Protein AF-A0A815WWC2-F1 (afdb_monomer)

Nearest PDB structures (foldseek):
  8i9p-assembly1_CC  TM=3.571E-01  e=2.580E+00  Thermochaetoides thermophila DSM 1495
  9c3c-assembly1_b  TM=2.841E-01  e=2.580E+00  Oryctolagus cuniculus
  6ip6-assembly1_2a  TM=3.222E-01  e=8.499E+00  Homo sapiens

Secondary structure (DSSP, 8-state):
-----------PPPTTB-GGG-EEEE-TTS-EEEE--B-PPPPPP--------

Mean predicted aligned error: 9.86 Å

Solvent-accessible surface area (backbone atoms only — not comparable to full-atom values): 3937 Å² total; per-residue (Å²): 132,87,81,87,82,85,87,88,87,88,83,85,81,63,85,40,55,37,71,96,62,50,47,73,47,75,45,96,89,72,48,82,46,75,50,56,56,73,46,83,65,77,77,71,79,75,78,79,87,71,88,86,130

Structure (mmCIF, N/CA/C/O backbone):
data_AF-A0A815WWC2-F1
#
_entry.id   AF-A0A815WWC2-F1
#
loop_
_atom_site.group_PDB
_atom_site.id
_atom_site.type_symbol
_atom_site.label_atom_id
_atom_site.label_alt_id
_atom_site.label_comp_id
_atom_site.label_asym_id
_atom_site.lab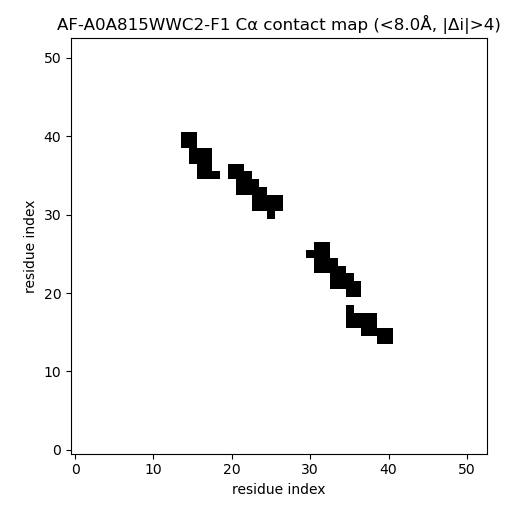el_entity_id
_atom_site.label_seq_id
_atom_site.pdbx_PDB_ins_code
_atom_site.Cartn_x
_atom_site.Cartn_y
_atom_site.Cartn_z
_atom_site.occupancy
_atom_site.B_iso_or_equiv
_atom_site.auth_seq_id
_atom_site.auth_comp_id
_atom_site.auth_asym_id
_atom_site.auth_atom_id
_atom_site.pdbx_PDB_model_num
ATOM 1 N N . ARG A 1 1 ? 24.570 0.502 -22.916 1.00 52.81 1 ARG A N 1
ATOM 2 C CA . ARG A 1 1 ? 24.766 0.545 -21.447 1.00 52.81 1 ARG A CA 1
ATOM 3 C C . ARG A 1 1 ? 23.379 0.713 -20.845 1.00 52.81 1 ARG A C 1
ATOM 5 O O . ARG A 1 1 ? 22.823 1.781 -21.029 1.00 52.81 1 ARG A O 1
ATOM 12 N N . SER A 1 2 ? 22.774 -0.330 -20.268 1.00 65.19 2 SER A N 1
ATOM 13 C CA . SER A 1 2 ? 21.461 -0.183 -19.622 1.00 65.19 2 SER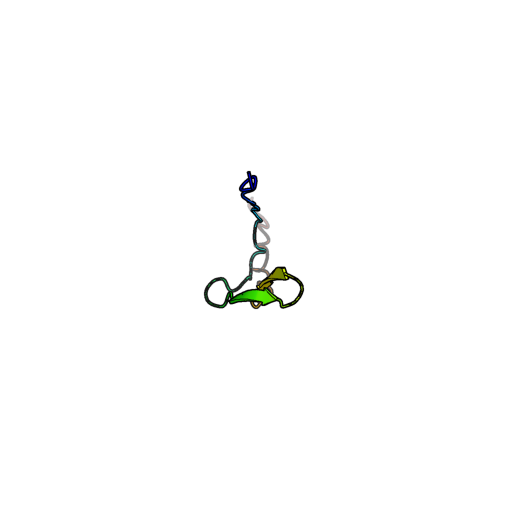 A CA 1
ATOM 14 C C . SER A 1 2 ? 21.620 0.696 -18.386 1.00 65.19 2 SER A C 1
ATOM 16 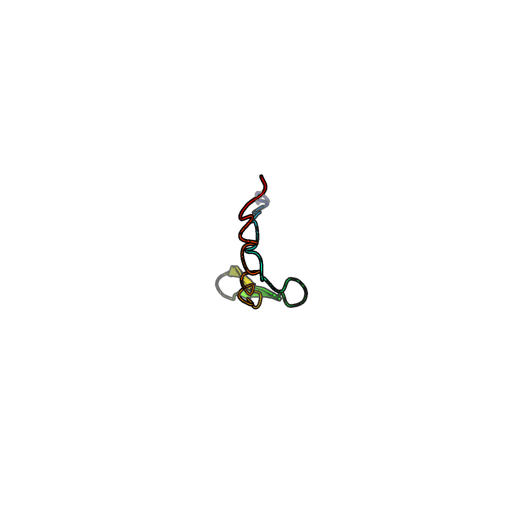O O . SER A 1 2 ? 22.411 0.371 -17.500 1.00 65.19 2 SER A O 1
ATOM 18 N N . GLU A 1 3 ? 20.929 1.831 -18.357 1.00 77.50 3 GLU A N 1
ATOM 19 C CA . GLU A 1 3 ? 20.843 2.673 -17.168 1.00 77.50 3 GLU A CA 1
ATOM 20 C C . GLU A 1 3 ? 19.997 1.948 -16.122 1.00 77.50 3 GLU A C 1
ATOM 22 O O . GLU A 1 3 ? 18.868 1.538 -16.383 1.00 77.50 3 GLU A O 1
ATOM 27 N N . ARG A 1 4 ? 20.572 1.720 -14.939 1.00 81.06 4 ARG A N 1
ATOM 28 C CA . ARG A 1 4 ? 19.867 1.082 -13.829 1.00 81.06 4 ARG A CA 1
ATOM 29 C C . ARG A 1 4 ? 19.120 2.170 -13.065 1.00 81.06 4 ARG A C 1
ATOM 31 O O . ARG A 1 4 ? 19.740 2.930 -12.328 1.00 81.06 4 ARG A O 1
ATOM 38 N N . SER A 1 5 ? 17.810 2.257 -13.259 1.00 81.75 5 SER A N 1
ATOM 39 C CA . SER A 1 5 ? 16.942 3.156 -12.497 1.00 81.75 5 SER A CA 1
ATOM 40 C C . SER A 1 5 ? 16.489 2.495 -11.194 1.00 81.75 5 SER A C 1
ATOM 42 O O . SER A 1 5 ? 16.114 1.323 -11.190 1.00 81.75 5 SER A O 1
ATOM 44 N N . PHE A 1 6 ? 16.487 3.254 -10.099 1.00 86.62 6 PHE A N 1
ATOM 45 C CA . PHE A 1 6 ? 15.921 2.844 -8.812 1.00 86.62 6 PHE A CA 1
ATOM 46 C C . PHE A 1 6 ? 14.638 3.637 -8.559 1.00 86.62 6 PHE A C 1
ATOM 48 O O . PHE A 1 6 ? 14.593 4.837 -8.822 1.00 86.62 6 PHE A O 1
ATOM 55 N N . PHE A 1 7 ? 13.602 2.974 -8.050 1.00 89.06 7 PHE A N 1
ATOM 56 C CA . PHE A 1 7 ? 12.326 3.598 -7.709 1.00 89.06 7 PHE A CA 1
ATOM 57 C C . PHE A 1 7 ? 12.127 3.575 -6.193 1.00 89.06 7 PHE A C 1
ATOM 59 O O . PHE A 1 7 ? 12.321 2.539 -5.558 1.00 89.06 7 PHE A O 1
ATOM 66 N N . PHE A 1 8 ? 11.729 4.711 -5.619 1.00 92.75 8 PHE A N 1
ATOM 67 C CA . PHE A 1 8 ? 11.419 4.849 -4.198 1.00 92.75 8 PHE A CA 1
ATOM 68 C C . PHE A 1 8 ? 10.095 5.597 -4.029 1.00 92.75 8 PHE A C 1
ATOM 70 O O . PHE A 1 8 ? 9.893 6.654 -4.625 1.00 92.75 8 PHE A O 1
ATOM 77 N N . LYS A 1 9 ? 9.204 5.056 -3.194 1.00 93.06 9 LYS A N 1
ATOM 78 C CA . LYS A 1 9 ? 7.925 5.671 -2.833 1.00 93.06 9 LYS A CA 1
ATOM 79 C C . LYS A 1 9 ? 7.636 5.396 -1.362 1.00 93.06 9 LYS A C 1
ATOM 81 O O . LYS A 1 9 ? 7.753 4.257 -0.919 1.00 93.06 9 LYS A O 1
ATOM 86 N N . SER A 1 10 ? 7.228 6.424 -0.629 1.00 96.25 10 SER A N 1
ATOM 87 C CA . SER A 1 10 ? 6.759 6.321 0.753 1.00 96.25 10 SER A CA 1
ATOM 88 C C . SER A 1 10 ? 5.320 6.821 0.860 1.00 96.25 10 SER A C 1
ATOM 90 O O . SER A 1 10 ? 4.870 7.658 0.075 1.00 96.25 10 SER A O 1
ATOM 92 N N . THR A 1 11 ? 4.569 6.273 1.811 1.00 95.44 11 THR A N 1
ATOM 93 C CA . THR A 1 11 ? 3.209 6.715 2.125 1.00 95.44 11 THR A CA 1
ATOM 94 C C . THR A 1 11 ? 2.904 6.447 3.594 1.00 95.44 11 THR A C 1
ATOM 96 O O . THR A 1 11 ? 3.532 5.586 4.212 1.00 95.44 11 THR A O 1
ATOM 99 N N . THR A 1 12 ? 1.957 7.193 4.155 1.00 96.25 12 THR A N 1
ATOM 100 C CA . THR A 1 12 ? 1.482 7.016 5.528 1.00 96.25 12 THR A CA 1
ATOM 101 C C . THR A 1 12 ? 0.183 6.230 5.500 1.00 96.25 12 THR A C 1
ATOM 103 O O . THR A 1 12 ? -0.737 6.573 4.760 1.00 96.25 12 THR A O 1
ATOM 106 N N . LEU A 1 13 ? 0.106 5.175 6.307 1.00 94.88 13 LEU A N 1
ATOM 107 C CA . LEU A 1 13 ? -1.079 4.329 6.370 1.00 94.88 13 LEU A CA 1
ATOM 108 C C . LEU A 1 13 ? -2.145 4.952 7.280 1.00 94.88 13 LEU A C 1
ATOM 110 O O . LEU A 1 13 ? -1.798 5.504 8.329 1.00 94.88 13 LEU A O 1
ATOM 114 N N . PRO A 1 14 ? -3.435 4.840 6.924 1.00 94.19 14 PRO A N 1
ATOM 115 C CA . PRO A 1 14 ? -4.520 5.254 7.801 1.00 94.19 14 PRO A CA 1
ATOM 116 C C . PRO A 1 14 ? -4.509 4.495 9.141 1.00 94.19 14 PRO A C 1
ATOM 118 O O . PRO A 1 14 ? -4.187 3.298 9.163 1.00 94.19 14 PRO A O 1
AT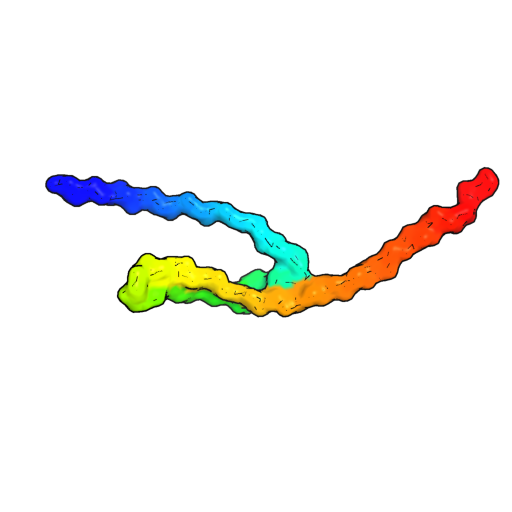OM 121 N N . PRO A 1 15 ? -4.927 5.133 10.251 1.00 93.12 15 PRO A N 1
ATOM 122 C CA . PRO A 1 15 ? -5.196 4.433 11.505 1.00 93.12 15 PRO A CA 1
ATOM 123 C C . PRO A 1 15 ? -6.240 3.331 11.295 1.00 93.12 15 PRO A C 1
ATOM 125 O O . PRO A 1 15 ? -7.260 3.579 10.662 1.00 93.12 15 PRO A O 1
ATOM 128 N N . GLY A 1 16 ? -5.998 2.127 11.820 1.00 93.75 16 GLY A N 1
ATOM 129 C CA . GLY A 1 16 ? -6.872 0.962 11.604 1.00 93.75 16 GLY A CA 1
ATOM 130 C C . GLY A 1 16 ? -6.403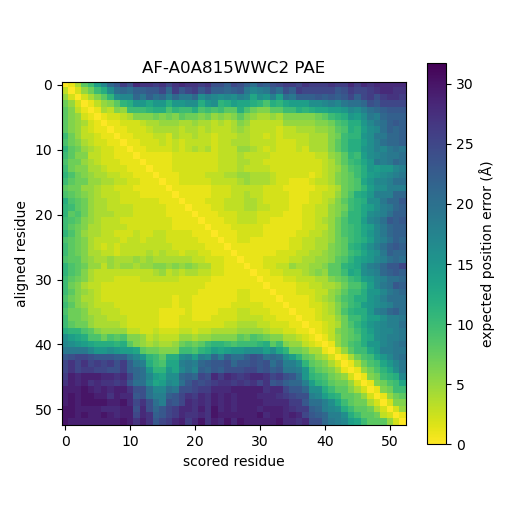 0.002 10.504 1.00 93.75 16 GLY A C 1
ATOM 131 O O . GLY A 1 16 ? -6.925 -1.111 10.387 1.00 93.75 16 GLY A O 1
ATOM 132 N N . THR A 1 17 ? -5.370 0.378 9.743 1.00 96.50 17 THR A N 1
ATOM 133 C CA . THR A 1 17 ? -4.679 -0.544 8.829 1.00 96.50 17 THR A CA 1
ATOM 134 C C . THR A 1 17 ? -4.022 -1.678 9.618 1.00 96.50 17 THR A C 1
ATOM 136 O O . THR A 1 17 ? -3.236 -1.429 10.532 1.00 96.50 17 THR A O 1
ATOM 139 N N . GLN A 1 18 ? -4.314 -2.925 9.255 1.00 96.38 18 GLN A N 1
ATOM 140 C CA . GLN A 1 18 ? -3.762 -4.112 9.909 1.00 96.38 18 GLN A CA 1
ATOM 141 C C . GLN A 1 18 ? -2.392 -4.457 9.309 1.00 96.38 18 GLN A C 1
ATOM 143 O O . GLN A 1 18 ? -2.292 -5.263 8.385 1.00 96.38 18 GLN A O 1
ATOM 148 N N . VAL A 1 19 ? -1.332 -3.814 9.811 1.00 95.31 19 VAL A N 1
ATOM 149 C CA . VAL A 1 19 ? 0.033 -3.915 9.252 1.00 95.31 19 VAL A CA 1
ATOM 150 C C . VAL A 1 19 ? 0.573 -5.348 9.275 1.00 95.31 19 VAL A C 1
ATOM 152 O O . VAL A 1 19 ? 1.197 -5.769 8.304 1.00 95.31 19 VAL A O 1
ATOM 155 N N . ASP A 1 20 ? 0.259 -6.122 10.316 1.00 96.75 20 ASP A N 1
ATOM 156 C CA . ASP A 1 20 ? 0.683 -7.526 10.449 1.00 96.75 20 ASP A CA 1
ATOM 157 C C . ASP A 1 20 ? 0.088 -8.446 9.368 1.00 96.75 20 ASP A C 1
ATOM 159 O O . ASP A 1 20 ? 0.595 -9.538 9.118 1.00 96.75 20 ASP A O 1
ATOM 163 N N . HIS A 1 21 ? -0.978 -7.995 8.700 1.00 96.81 21 HIS A N 1
ATOM 164 C CA . HIS A 1 21 ? -1.671 -8.712 7.629 1.00 96.81 21 HIS A CA 1
ATOM 165 C C . HIS A 1 21 ? -1.455 -8.070 6.250 1.00 96.81 21 HIS A C 1
ATOM 167 O O . HIS A 1 21 ? -2.215 -8.336 5.317 1.00 96.81 21 HIS A O 1
ATOM 173 N N . MET A 1 22 ? -0.444 -7.211 6.106 1.00 96.88 22 MET A N 1
ATOM 174 C CA . MET A 1 22 ? -0.100 -6.607 4.823 1.00 96.88 22 MET A CA 1
ATOM 175 C C . MET A 1 22 ? 0.523 -7.633 3.873 1.00 96.88 22 MET A C 1
ATOM 177 O O . MET A 1 22 ? 1.340 -8.466 4.264 1.00 96.88 22 MET A O 1
ATOM 181 N N . GLN A 1 23 ? 0.164 -7.539 2.598 1.00 97.81 23 GLN A N 1
ATOM 182 C CA . GLN A 1 23 ? 0.666 -8.377 1.520 1.00 97.81 23 GLN A CA 1
ATOM 183 C C . GLN A 1 23 ? 1.148 -7.507 0.362 1.00 97.81 23 GLN A C 1
ATOM 185 O O . GLN A 1 23 ? 0.657 -6.397 0.141 1.00 97.81 23 GLN A O 1
ATOM 190 N N . SER A 1 24 ? 2.128 -8.009 -0.383 1.00 97.25 24 SER A N 1
ATOM 191 C CA . SER A 1 24 ? 2.610 -7.367 -1.599 1.00 97.25 24 SER A CA 1
ATOM 192 C C . SER A 1 24 ? 2.809 -8.389 -2.707 1.00 97.25 24 SER A C 1
ATOM 194 O O . SER A 1 24 ? 3.213 -9.526 -2.465 1.00 97.25 24 SER A O 1
ATOM 196 N N . GLN A 1 25 ? 2.511 -7.974 -3.934 1.00 97.81 25 GLN A N 1
ATOM 197 C CA . GLN A 1 25 ? 2.701 -8.785 -5.128 1.00 97.81 25 GLN A CA 1
ATOM 198 C C . GLN A 1 25 ? 3.046 -7.894 -6.320 1.00 97.81 25 GLN A C 1
ATOM 200 O O . GLN A 1 25 ? 2.540 -6.777 -6.445 1.00 97.81 25 GLN A O 1
ATOM 205 N N . LEU A 1 26 ? 3.913 -8.395 -7.198 1.00 97.19 26 LEU A N 1
ATOM 206 C CA . LEU A 1 26 ? 4.118 -7.817 -8.519 1.00 97.19 26 LEU A CA 1
ATOM 207 C C . LEU A 1 26 ? 3.122 -8.488 -9.463 1.00 97.19 26 LEU A C 1
ATOM 209 O O . LEU A 1 26 ? 3.120 -9.711 -9.579 1.00 97.19 26 LEU A O 1
ATOM 213 N N . THR A 1 27 ? 2.248 -7.704 -10.076 1.00 96.75 27 THR A N 1
ATOM 214 C CA . THR A 1 27 ? 1.262 -8.203 -11.036 1.00 96.75 27 THR A CA 1
ATOM 215 C C . THR A 1 27 ? 1.909 -8.486 -12.394 1.00 96.75 27 THR A C 1
ATOM 217 O O . THR A 1 27 ? 2.989 -7.975 -12.700 1.00 96.75 27 THR A O 1
ATOM 220 N N . ASP A 1 28 ? 1.235 -9.276 -13.232 1.00 97.06 28 ASP A N 1
ATOM 221 C CA . ASP A 1 28 ? 1.742 -9.671 -14.557 1.00 97.06 28 ASP A CA 1
ATOM 222 C C . ASP A 1 28 ? 1.903 -8.485 -15.525 1.00 97.06 28 ASP A C 1
ATOM 224 O O . ASP A 1 28 ? 2.709 -8.535 -16.452 1.00 97.06 28 ASP A O 1
ATOM 228 N N . ASP A 1 29 ? 1.175 -7.390 -15.292 1.00 97.12 29 ASP A N 1
ATOM 229 C CA . ASP A 1 29 ? 1.321 -6.119 -16.010 1.00 97.12 29 ASP A CA 1
ATOM 230 C C . ASP A 1 29 ? 2.418 -5.209 -15.420 1.00 97.12 29 ASP A C 1
ATOM 232 O O . ASP A 1 29 ? 2.584 -4.067 -15.846 1.00 97.12 29 ASP A O 1
ATOM 236 N N . GLY A 1 30 ? 3.202 -5.714 -14.462 1.00 94.00 30 GLY A N 1
ATOM 237 C CA . GLY A 1 30 ? 4.385 -5.043 -13.927 1.00 94.00 30 GLY A CA 1
ATOM 238 C C . GLY A 1 30 ? 4.100 -3.991 -12.855 1.00 94.00 30 GLY A C 1
ATOM 239 O O . GLY A 1 30 ? 4.964 -3.151 -12.594 1.00 94.00 30 GLY A O 1
ATOM 240 N N . GLN A 1 31 ? 2.926 -4.015 -12.216 1.00 95.25 31 GLN A N 1
ATOM 241 C CA . GLN A 1 31 ? 2.586 -3.094 -11.129 1.00 95.25 31 GLN A CA 1
ATOM 242 C C . GLN A 1 31 ? 2.870 -3.711 -9.754 1.00 95.25 31 GLN A C 1
ATOM 244 O O . GLN A 1 31 ? 2.488 -4.841 -9.453 1.00 95.25 31 GLN A O 1
ATOM 249 N N . LEU A 1 32 ? 3.523 -2.951 -8.870 1.00 95.19 32 LEU A N 1
ATOM 250 C CA . LEU A 1 32 ? 3.655 -3.339 -7.466 1.00 95.19 32 LEU A CA 1
ATOM 251 C C . LEU A 1 32 ? 2.342 -3.032 -6.734 1.00 95.19 32 LEU A C 1
ATOM 253 O O . LEU A 1 32 ? 2.029 -1.865 -6.485 1.00 95.19 32 LEU A O 1
ATOM 257 N N . LYS A 1 33 ? 1.596 -4.072 -6.358 1.00 96.94 33 LYS A N 1
ATOM 258 C CA . LYS A 1 33 ? 0.385 -3.967 -5.539 1.00 96.94 33 LYS A CA 1
ATOM 259 C C . LYS A 1 33 ? 0.732 -4.265 -4.079 1.00 96.94 33 LYS A C 1
ATOM 261 O O . LYS A 1 33 ? 1.336 -5.292 -3.785 1.00 96.94 33 LYS A O 1
ATOM 266 N N . ILE A 1 34 ? 0.349 -3.364 -3.175 1.00 96.88 34 ILE A N 1
ATOM 267 C CA . ILE A 1 34 ? 0.481 -3.521 -1.720 1.00 96.88 34 ILE A CA 1
ATOM 268 C C . ILE A 1 34 ? -0.923 -3.393 -1.134 1.00 96.88 34 ILE A C 1
ATOM 270 O O . ILE A 1 34 ? -1.601 -2.398 -1.391 1.00 96.88 34 ILE A O 1
ATOM 274 N N . GLU 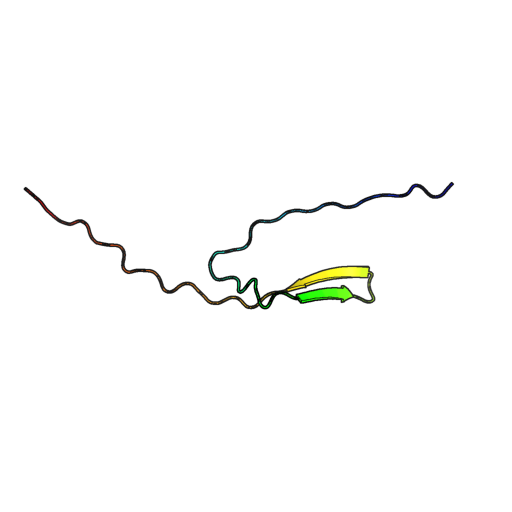A 1 35 ? -1.367 -4.393 -0.381 1.00 97.12 35 GLU A N 1
ATOM 275 C CA . GLU A 1 35 ? -2.707 -4.446 0.199 1.00 97.12 35 GLU A CA 1
ATOM 276 C C . GLU A 1 35 ? -2.664 -4.855 1.669 1.00 97.12 35 GLU A C 1
ATOM 278 O O . GLU A 1 35 ? -1.796 -5.610 2.093 1.00 97.12 35 GLU A O 1
ATOM 283 N N . ALA A 1 36 ? -3.589 -4.328 2.463 1.00 97.38 36 ALA A N 1
ATOM 284 C CA . ALA A 1 36 ? -3.748 -4.682 3.866 1.00 97.38 36 ALA A CA 1
ATOM 285 C C . ALA A 1 36 ? -5.228 -4.552 4.247 1.00 97.38 36 ALA A C 1
ATOM 287 O O . ALA A 1 36 ? -5.896 -3.630 3.764 1.00 97.38 36 ALA A O 1
ATOM 288 N N . PRO A 1 37 ? -5.754 -5.423 5.124 1.00 97.50 37 PRO A N 1
ATOM 289 C CA . PRO A 1 37 ? -7.079 -5.240 5.694 1.00 97.50 37 PRO A CA 1
ATOM 290 C C . PRO A 1 37 ? -7.175 -3.924 6.472 1.00 97.50 37 PRO A C 1
ATOM 292 O O . PRO A 1 37 ? -6.232 -3.507 7.151 1.00 97.50 37 PRO A O 1
ATOM 295 N N . PHE A 1 38 ? -8.345 -3.297 6.411 1.00 95.75 38 PHE A N 1
ATOM 296 C CA . PHE A 1 38 ? -8.655 -2.085 7.157 1.00 95.75 38 PHE A CA 1
ATOM 297 C C . PHE A 1 38 ? -9.785 -2.365 8.142 1.00 95.75 38 PHE A C 1
ATOM 299 O O . PHE A 1 38 ? -10.844 -2.858 7.756 1.00 95.75 38 PHE A O 1
ATOM 306 N N . VAL A 1 39 ? -9.553 -2.042 9.412 1.00 94.56 39 VAL A N 1
ATOM 307 C CA . VAL A 1 39 ? -10.579 -2.064 10.453 1.00 94.56 39 VAL A CA 1
ATOM 308 C C . VAL A 1 39 ? -10.821 -0.629 10.866 1.00 94.56 39 VAL A C 1
ATOM 310 O O . VAL A 1 39 ? -9.911 0.029 11.366 1.00 94.56 39 VAL A O 1
ATOM 313 N N . GLU A 1 40 ? -12.043 -0.150 10.656 1.00 90.44 40 GLU A N 1
ATOM 314 C CA . GLU A 1 40 ? -12.420 1.201 11.047 1.00 90.44 40 GLU A CA 1
ATOM 315 C C . GLU A 1 40 ? -12.212 1.367 12.562 1.00 90.44 40 GLU A C 1
ATOM 317 O O . GLU A 1 40 ? -12.777 0.595 13.351 1.00 90.44 40 GLU A O 1
ATOM 322 N N . PRO A 1 41 ? -11.362 2.315 12.997 1.00 81.62 41 PRO A N 1
ATOM 323 C CA . PRO A 1 41 ? -11.168 2.562 14.413 1.00 81.62 41 PRO A CA 1
ATOM 324 C C . PRO A 1 41 ? -12.512 2.947 15.024 1.00 81.62 41 PRO A C 1
ATOM 326 O O . PRO A 1 41 ? -13.139 3.910 14.588 1.00 81.62 41 PRO A O 1
ATOM 329 N N . LYS A 1 42 ? -12.961 2.213 16.048 1.00 80.19 42 LYS A N 1
ATOM 330 C CA . LYS A 1 42 ? -14.114 2.654 16.836 1.00 80.19 42 LYS A CA 1
ATOM 331 C C . LYS A 1 42 ? -13.740 3.999 17.442 1.00 80.19 42 LYS A C 1
ATOM 333 O O . LYS A 1 42 ? -12.764 4.060 18.190 1.00 80.19 42 LYS A O 1
ATOM 338 N N . GLU A 1 43 ? -14.473 5.055 17.090 1.00 70.81 43 GLU A N 1
ATOM 339 C CA . GLU A 1 43 ? -14.284 6.367 17.699 1.00 70.81 43 GLU A CA 1
ATOM 340 C C . GLU A 1 43 ? -14.290 6.179 19.218 1.00 70.81 43 GLU A C 1
ATOM 342 O O . GLU A 1 43 ? -15.276 5.718 19.800 1.00 70.81 43 GLU A O 1
ATOM 347 N N . ALA A 1 44 ? -13.163 6.481 19.869 1.00 64.56 44 ALA A N 1
ATOM 348 C CA . ALA A 1 44 ? -13.182 6.635 21.310 1.00 64.56 44 ALA A CA 1
ATOM 349 C C . ALA A 1 44 ? -14.210 7.739 21.601 1.00 64.56 44 ALA A C 1
ATOM 351 O O . ALA A 1 44 ? -14.164 8.774 20.923 1.00 64.56 44 ALA A O 1
ATOM 352 N N . PRO A 1 45 ? -15.150 7.542 22.546 1.00 62.38 45 PRO A N 1
ATOM 353 C CA . PRO A 1 45 ? -16.071 8.602 22.910 1.00 62.38 45 PRO A CA 1
ATOM 354 C C . PRO A 1 45 ? -15.227 9.824 23.253 1.00 62.38 45 PRO A C 1
ATOM 356 O O . PRO A 1 45 ? -14.378 9.763 24.142 1.00 62.38 45 PRO A O 1
ATOM 359 N N . LYS A 1 46 ? -15.405 10.904 22.483 1.00 60.59 46 LYS A N 1
ATOM 360 C CA . LYS A 1 46 ? -14.784 12.195 22.773 1.00 60.59 46 LYS A CA 1
ATOM 361 C C . LYS A 1 46 ? -15.144 12.496 24.221 1.00 60.59 46 LYS A C 1
ATOM 363 O O . LYS A 1 46 ? -16.327 12.672 24.508 1.00 60.59 46 LYS A O 1
ATOM 368 N N . SER A 1 47 ? -14.164 12.482 25.125 1.00 61.09 47 SER A N 1
ATOM 369 C CA . SER A 1 47 ? -14.371 12.950 26.490 1.00 61.09 47 SER A CA 1
ATOM 370 C C . SER A 1 47 ? -14.923 14.361 2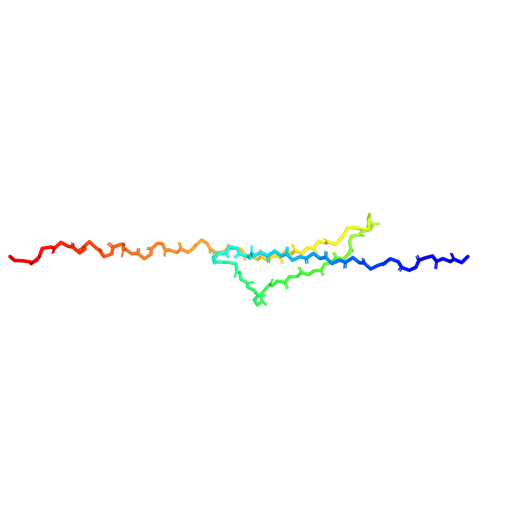6.378 1.00 61.09 47 SER A C 1
ATOM 372 O O . SER A 1 47 ? -14.230 15.282 25.948 1.00 61.09 47 SER A O 1
ATOM 374 N N . ILE A 1 48 ? -16.210 14.505 26.673 1.00 63.69 48 ILE A N 1
ATOM 375 C CA . ILE A 1 48 ? -16.849 15.799 26.826 1.00 63.69 48 ILE A CA 1
ATOM 376 C C . ILE A 1 48 ? -16.264 16.331 28.134 1.00 63.69 48 ILE A C 1
ATOM 378 O O . ILE A 1 48 ? -16.759 16.009 29.210 1.00 63.69 48 ILE A O 1
ATOM 382 N N . GLU A 1 49 ? -15.153 17.064 28.052 1.00 57.47 49 GLU A N 1
ATOM 383 C CA . GLU A 1 49 ? -14.604 17.836 29.168 1.00 57.47 49 GLU A CA 1
ATOM 384 C C . GLU A 1 49 ? -15.562 19.008 29.417 1.00 57.47 49 GLU A C 1
ATOM 386 O O . GLU A 1 49 ? -15.378 20.136 28.961 1.00 57.47 49 GLU A O 1
ATOM 391 N N . GLY A 1 50 ? -16.680 18.686 30.059 1.00 54.06 50 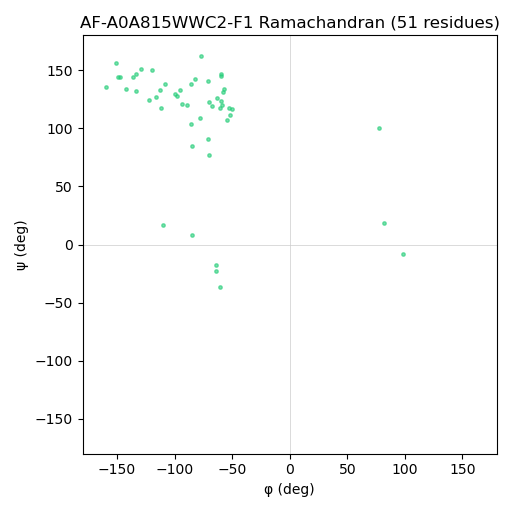GLY A N 1
ATOM 392 C CA . GLY A 1 50 ? -17.611 19.637 30.619 1.00 54.06 50 GLY A CA 1
ATOM 393 C C . GLY A 1 50 ? -17.279 19.877 32.088 1.00 54.06 50 GLY A C 1
ATOM 394 O O . GLY A 1 50 ? -17.386 18.969 32.902 1.00 54.06 50 GLY A O 1
ATOM 395 N N . GLN A 1 51 ? -17.003 21.143 32.398 1.00 53.75 51 GLN A N 1
ATOM 396 C CA . GLN A 1 51 ? -17.369 21.823 33.646 1.00 53.75 51 GLN A CA 1
ATOM 397 C C . GLN A 1 51 ? -16.540 21.537 34.917 1.00 53.75 51 GLN A C 1
ATOM 399 O O . GLN A 1 51 ? -16.814 20.630 35.697 1.00 53.75 51 GLN A O 1
ATOM 404 N N . LYS A 1 52 ? -15.632 22.475 35.211 1.00 51.72 52 LYS A N 1
ATOM 40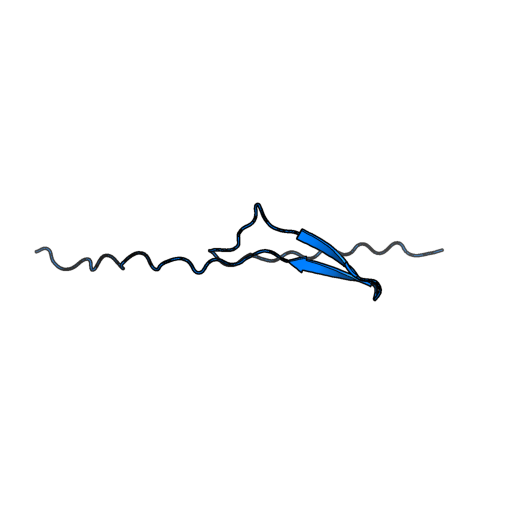5 C CA . LYS A 1 52 ? -15.282 22.973 36.557 1.00 51.72 52 LYS A CA 1
ATOM 406 C C . LYS A 1 52 ? -14.606 24.343 36.370 1.00 51.72 52 LYS A C 1
ATOM 408 O O . LYS A 1 52 ? -13.761 24.446 35.492 1.00 51.72 52 LYS A O 1
ATOM 413 N N . GLN A 1 53 ? -14.866 25.418 37.107 1.00 45.38 53 GLN A N 1
ATOM 414 C CA . GLN A 1 53 ? -15.771 25.742 38.209 1.00 45.38 53 GLN A CA 1
ATOM 415 C C . GLN A 1 53 ? -15.836 27.276 38.276 1.00 45.38 53 GLN A C 1
ATOM 417 O O . GLN A 1 53 ? -14.812 27.898 37.908 1.00 45.38 53 GLN A O 1
#

pLDDT: mean 84.94, std 16.02, range [45.38, 97.81]

Sequence (53 aa):
RSERSFFFKSTTLPPGTQVDHMQSQLTDDGQLKIEAPFVEPKEAPKSIEGQKQ

Foldseek 3Di:
DDDDDDDDDDDDDDPQWPPVAWDWDQDPVGDIDIDTDGDPPDPDPPPPPDDDD

Radius of gyration: 20.53 Å; Cα contacts (8 Å, |Δi|>4): 36; chains: 1; bounding box: 42×35×60 Å